Protein AF-A0A960JWJ3-F1 (afdb_monomer_lite)

Sequence (58 aa):
MRSVTAHLPVETGQVPDPDTGLRLLSVHAHPDDEASKGASTVAKYVAEGVEATLVCCT

Secondary structure (DSSP, 8-state):
-----------TTPPPPTTS--EEEEEESSTTHHHHHTHHHHHHHHHTT-EEEEEE--

Structure (mmCIF, N/CA/C/O backbone):
data_AF-A0A960JWJ3-F1
#
_entry.id   AF-A0A960JWJ3-F1
#
loop_
_atom_site.group_PDB
_atom_site.id
_atom_site.type_symbol
_atom_site.label_atom_id
_atom_site.label_alt_id
_atom_site.label_comp_id
_atom_site.label_asym_id
_atom_site.label_entity_id
_atom_site.label_seq_id
_atom_site.pdbx_PDB_ins_code
_atom_site.Cartn_x
_atom_site.Cartn_y
_atom_site.Cartn_z
_atom_site.occupancy
_atom_site.B_iso_or_equiv
_atom_site.auth_seq_id
_atom_site.auth_comp_id
_atom_site.auth_asym_id
_atom_site.auth_atom_id
_atom_site.pdbx_PDB_model_num
ATOM 1 N N . MET A 1 1 ? -8.291 -16.422 7.117 1.00 40.06 1 MET A N 1
ATOM 2 C CA . MET A 1 1 ? -8.524 -15.026 7.538 1.00 40.06 1 MET A CA 1
ATOM 3 C C . MET A 1 1 ? -8.287 -14.154 6.320 1.00 40.06 1 MET A C 1
ATOM 5 O O . MET A 1 1 ? -7.142 -13.986 5.931 1.00 40.06 1 MET A O 1
ATOM 9 N N . ARG A 1 2 ? -9.348 -13.771 5.602 1.00 34.16 2 ARG A N 1
ATOM 10 C CA . ARG A 1 2 ? -9.248 -13.071 4.315 1.00 34.16 2 ARG A CA 1
ATOM 11 C C . ARG A 1 2 ? -10.024 -11.758 4.378 1.00 34.16 2 ARG A C 1
ATOM 13 O O . ARG A 1 2 ? -11.167 -11.771 4.811 1.00 34.16 2 ARG A O 1
ATOM 20 N N . SER A 1 3 ? -9.358 -10.723 3.864 1.00 33.16 3 SER A N 1
ATOM 21 C CA . SER A 1 3 ? -9.862 -9.431 3.387 1.00 33.16 3 SER A CA 1
ATOM 22 C C . SER A 1 3 ? -10.479 -8.504 4.439 1.00 33.16 3 SER A C 1
ATOM 24 O O . SER A 1 3 ? -11.629 -8.645 4.836 1.00 33.16 3 SER A O 1
ATOM 26 N N . VAL A 1 4 ? -9.699 -7.492 4.833 1.00 42.25 4 VAL A N 1
ATOM 27 C CA . VAL A 1 4 ? -10.255 -6.188 5.200 1.00 42.25 4 VAL A CA 1
ATOM 28 C C . VAL A 1 4 ? -10.196 -5.361 3.923 1.00 42.25 4 VAL A C 1
ATOM 30 O O . VAL A 1 4 ? -9.130 -4.916 3.507 1.00 42.25 4 VAL A O 1
ATOM 33 N N . THR A 1 5 ? -11.328 -5.233 3.248 1.00 52.31 5 THR A N 1
ATOM 34 C CA . THR A 1 5 ? -11.477 -4.315 2.125 1.00 52.31 5 THR A CA 1
ATOM 35 C C . THR A 1 5 ? -12.794 -3.583 2.325 1.00 52.31 5 THR A C 1
ATOM 37 O O . THR A 1 5 ? -13.860 -4.148 2.101 1.00 52.31 5 THR A O 1
ATOM 40 N N . ALA A 1 6 ? -12.721 -2.329 2.764 1.00 43.91 6 ALA A N 1
ATOM 41 C CA . ALA A 1 6 ? -13.806 -1.377 2.583 1.00 43.91 6 ALA A CA 1
ATOM 42 C C . ALA A 1 6 ? -13.616 -0.761 1.191 1.00 43.91 6 ALA A C 1
ATOM 44 O O . ALA A 1 6 ? -12.952 0.255 1.039 1.00 43.91 6 ALA A O 1
ATOM 45 N N . HIS A 1 7 ? -14.107 -1.447 0.159 1.00 41.69 7 HIS A N 1
ATOM 46 C CA . HIS A 1 7 ? -14.189 -0.883 -1.185 1.00 41.69 7 HIS A CA 1
ATOM 47 C C . HIS A 1 7 ? -15.617 -0.386 -1.389 1.00 41.69 7 HIS A C 1
ATOM 49 O O . HIS A 1 7 ? -16.523 -1.170 -1.670 1.00 41.69 7 HIS A O 1
ATOM 55 N N . LEU A 1 8 ? -15.822 0.915 -1.190 1.00 52.38 8 LEU A N 1
ATOM 56 C CA . LEU A 1 8 ? -16.944 1.627 -1.795 1.00 52.38 8 LEU A CA 1
ATOM 57 C C . LEU A 1 8 ? -16.554 1.996 -3.237 1.00 52.38 8 LEU A C 1
ATOM 59 O O . LEU A 1 8 ? -15.373 2.240 -3.504 1.00 52.38 8 LEU A O 1
ATOM 63 N N . PRO A 1 9 ? -17.511 2.008 -4.180 1.00 45.28 9 PRO A N 1
ATOM 64 C CA . PRO A 1 9 ? -17.221 2.291 -5.577 1.00 45.28 9 PRO A CA 1
ATOM 65 C C . PRO A 1 9 ? -16.788 3.755 -5.696 1.00 45.28 9 PRO A C 1
ATOM 67 O O . PRO A 1 9 ? -17.558 4.664 -5.396 1.00 45.28 9 PRO A O 1
ATOM 70 N N . VAL A 1 10 ? -15.541 3.996 -6.103 1.00 58.12 10 VAL A N 1
ATOM 71 C CA . VAL A 1 10 ? -15.064 5.348 -6.412 1.00 58.12 10 VAL A CA 1
ATOM 72 C C . VAL A 1 10 ? -15.509 5.672 -7.834 1.00 58.12 10 VAL A C 1
ATOM 74 O O . VAL A 1 10 ? -14.966 5.129 -8.798 1.00 58.12 10 VAL A O 1
ATOM 77 N N . GLU A 1 11 ? -16.515 6.538 -7.972 1.00 54.50 11 GLU A N 1
ATOM 78 C CA . GLU A 1 11 ? -16.900 7.089 -9.270 1.00 54.50 11 GLU A CA 1
ATOM 79 C C . GLU A 1 11 ? -15.712 7.856 -9.862 1.00 54.50 11 GLU A C 1
ATOM 81 O O . GLU A 1 11 ? -15.147 8.773 -9.260 1.00 54.50 11 GLU A O 1
ATOM 86 N N . THR A 1 12 ? -15.262 7.404 -11.028 1.00 56.25 12 THR A N 1
ATOM 87 C CA . THR A 1 12 ? -14.017 7.843 -11.650 1.00 56.25 12 THR A CA 1
ATOM 88 C C . THR A 1 12 ? -14.199 9.257 -12.200 1.00 56.25 12 THR A C 1
ATOM 90 O O . THR A 1 12 ? -14.760 9.432 -13.276 1.00 56.25 12 THR A O 1
ATOM 93 N N . GLY A 1 13 ? -13.737 10.275 -11.468 1.00 53.16 13 GLY A N 1
ATOM 94 C CA . GLY A 1 13 ? -13.586 11.633 -12.009 1.00 53.16 13 GLY A CA 1
ATOM 95 C C . GLY A 1 13 ? -14.059 12.799 -11.141 1.00 53.16 13 GLY A C 1
ATOM 96 O O . GLY A 1 13 ? -13.863 13.939 -11.555 1.00 53.16 13 GLY A O 1
ATOM 97 N N . GLN A 1 14 ? -14.631 12.568 -9.957 1.00 53.53 14 GLN A N 1
ATOM 98 C CA . GLN A 1 14 ? -15.009 13.661 -9.055 1.00 53.53 14 GLN A CA 1
ATOM 99 C C . GLN A 1 14 ? -13.932 13.874 -7.986 1.00 53.53 14 GLN A C 1
ATOM 101 O O . GLN A 1 14 ? -13.610 12.953 -7.235 1.00 53.53 14 GLN A O 1
ATOM 106 N N . VAL A 1 15 ? -13.374 15.089 -7.905 1.00 60.41 15 VAL A N 1
ATOM 107 C CA . VAL A 1 15 ? -12.609 15.499 -6.719 1.00 60.41 15 VAL A CA 1
ATOM 108 C C . VAL A 1 15 ? -13.608 15.512 -5.560 1.00 60.41 15 VAL A C 1
ATOM 110 O O . VAL A 1 15 ? -14.605 16.227 -5.667 1.00 60.41 15 VAL A O 1
ATOM 113 N N . PRO A 1 16 ? -13.418 14.692 -4.512 1.00 64.31 16 PRO A N 1
ATOM 114 C CA . PRO A 1 16 ? -14.354 14.650 -3.398 1.00 64.31 16 PRO A CA 1
ATOM 115 C C . P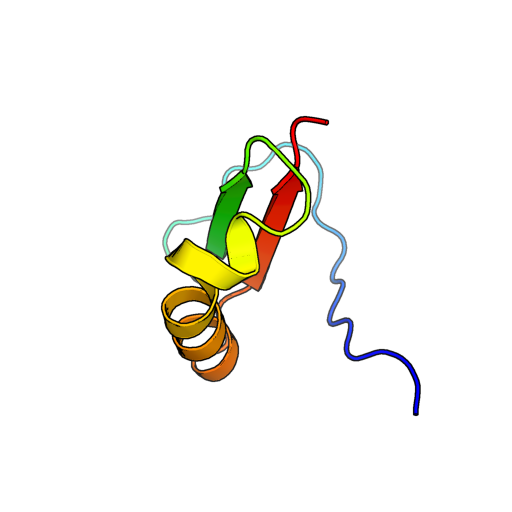RO A 1 16 ? -14.430 16.027 -2.737 1.00 64.31 16 PRO A C 1
ATOM 117 O O . PRO A 1 16 ? -13.427 16.743 -2.683 1.00 64.31 16 PRO A O 1
ATOM 120 N N . ASP A 1 17 ? -15.609 16.385 -2.230 1.00 66.75 17 ASP A N 1
ATOM 121 C CA . ASP A 1 17 ? -15.776 17.565 -1.388 1.00 66.75 17 ASP A CA 1
ATOM 122 C C . ASP A 1 17 ? -14.710 17.547 -0.274 1.00 66.75 17 ASP A C 1
ATOM 124 O O . ASP A 1 17 ? -14.408 16.475 0.265 1.00 66.75 17 ASP A O 1
ATOM 128 N N . PRO A 1 18 ? -14.113 18.691 0.102 1.00 63.09 18 PRO A N 1
ATOM 129 C CA . PRO A 1 18 ? -13.072 18.728 1.134 1.00 63.09 18 PRO A CA 1
ATOM 130 C C . PRO A 1 18 ? -13.566 18.217 2.501 1.00 63.09 18 PRO A C 1
ATOM 132 O O . PRO A 1 18 ? -12.755 17.851 3.350 1.00 63.09 18 PRO A O 1
ATOM 135 N N . ASP A 1 19 ? -14.887 18.155 2.694 1.00 69.06 19 ASP A N 1
ATOM 136 C CA . ASP A 1 19 ? -15.569 17.612 3.870 1.00 69.06 19 ASP A CA 1
ATOM 137 C C . ASP A 1 19 ? -15.797 16.085 3.806 1.00 69.06 19 ASP A C 1
ATOM 139 O O . ASP A 1 19 ? -16.064 15.448 4.827 1.00 69.06 19 ASP A O 1
ATOM 143 N N . THR A 1 20 ? -15.665 15.461 2.628 1.00 70.31 20 THR A N 1
ATOM 144 C CA . THR A 1 20 ? -15.657 13.996 2.483 1.00 70.31 20 THR A CA 1
ATOM 145 C C . THR A 1 20 ? -14.270 13.459 2.810 1.00 70.31 20 THR A C 1
ATOM 147 O O . THR A 1 20 ? -13.403 13.495 1.951 1.00 70.31 20 THR A O 1
ATOM 150 N N . GLY A 1 21 ? -14.090 12.960 4.039 1.00 80.44 21 GLY A N 1
ATOM 151 C CA . GLY A 1 21 ? -13.051 12.016 4.497 1.00 80.44 21 GLY A CA 1
ATOM 152 C C . GLY A 1 21 ? -11.644 12.100 3.873 1.00 80.44 21 GLY A C 1
ATOM 153 O O . GLY A 1 21 ? -11.445 11.901 2.677 1.00 80.44 21 GLY A O 1
ATOM 154 N N . LEU A 1 22 ? -10.617 12.271 4.711 1.00 88.12 22 LEU A N 1
ATOM 155 C CA . LEU A 1 22 ? -9.222 12.280 4.253 1.00 88.12 22 LEU A CA 1
ATOM 156 C C . LEU A 1 22 ? -8.842 10.975 3.52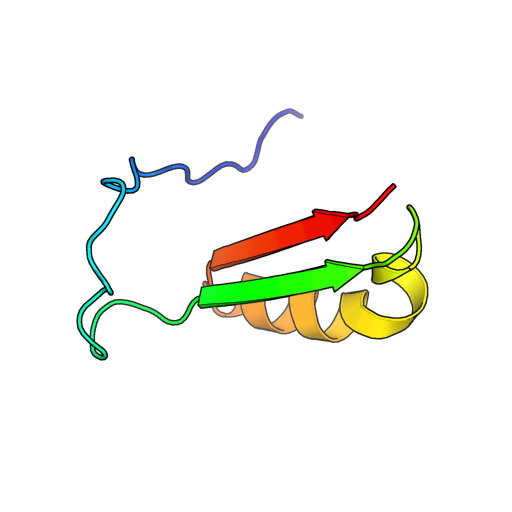5 1.00 88.12 22 LEU A C 1
ATOM 158 O O . LEU A 1 22 ? -9.268 9.884 3.911 1.00 88.12 22 LEU A O 1
ATOM 162 N N . ARG A 1 23 ? -7.974 11.096 2.512 1.00 90.81 23 ARG A N 1
ATOM 163 C CA . ARG A 1 23 ? -7.373 9.966 1.783 1.00 90.81 23 ARG A CA 1
ATOM 164 C C . ARG A 1 23 ? -5.864 10.153 1.643 1.00 90.81 23 ARG A C 1
ATOM 16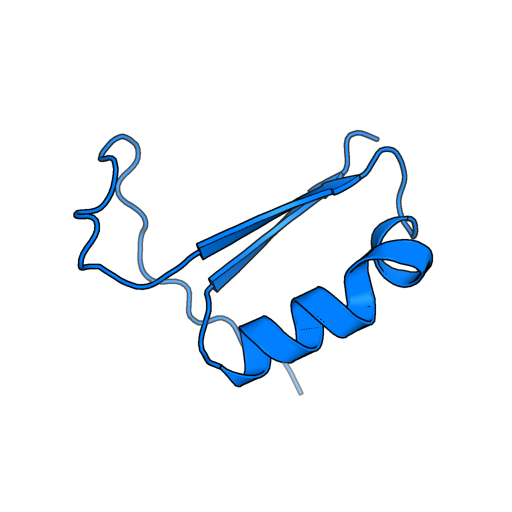6 O O . ARG A 1 23 ? -5.388 11.273 1.461 1.00 90.81 23 ARG A O 1
ATOM 173 N N . LEU A 1 24 ? -5.123 9.052 1.701 1.00 91.62 24 LEU A N 1
ATOM 174 C CA . LEU A 1 24 ? -3.668 8.985 1.608 1.00 91.62 24 LEU A CA 1
ATOM 175 C C . LEU A 1 24 ? -3.253 8.227 0.339 1.00 91.62 24 LEU A C 1
ATOM 177 O O . LEU A 1 24 ? -3.662 7.088 0.131 1.00 91.62 24 LEU A O 1
ATOM 181 N N . LEU A 1 25 ? -2.398 8.839 -0.483 1.00 93.62 25 LEU A N 1
ATOM 182 C CA . LEU A 1 25 ? -1.744 8.194 -1.623 1.00 93.62 25 LEU A CA 1
ATOM 183 C C . LEU A 1 25 ? -0.238 8.116 -1.357 1.00 93.62 25 LEU A C 1
ATOM 185 O O . LEU A 1 25 ? 0.410 9.154 -1.219 1.00 93.62 25 LEU A O 1
ATOM 189 N N . SER A 1 26 ? 0.321 6.907 -1.300 1.00 92.62 26 SER A N 1
ATOM 190 C CA . SER A 1 26 ? 1.766 6.689 -1.203 1.00 92.62 26 SER A CA 1
ATOM 191 C C . SER A 1 26 ? 2.310 6.127 -2.514 1.00 92.62 26 SER A C 1
ATOM 193 O O . SER A 1 26 ? 1.778 5.163 -3.060 1.00 92.62 26 SER A O 1
ATOM 195 N N . VAL A 1 27 ? 3.365 6.747 -3.044 1.00 93.50 27 VAL A N 1
ATOM 196 C CA . VAL A 1 27 ? 3.988 6.347 -4.311 1.00 93.50 27 VAL A CA 1
ATOM 197 C C . VAL A 1 27 ? 5.419 5.915 -4.037 1.00 93.50 27 VAL A C 1
ATOM 199 O O . VAL A 1 27 ? 6.193 6.660 -3.432 1.00 93.50 27 VAL A O 1
ATOM 202 N N . HIS A 1 28 ? 5.754 4.711 -4.480 1.00 92.31 28 HIS A N 1
ATOM 203 C CA . HIS A 1 28 ? 7.021 4.047 -4.216 1.00 92.31 28 HIS A CA 1
ATOM 204 C C . HIS A 1 28 ? 7.653 3.562 -5.519 1.00 92.31 28 HIS A C 1
ATOM 206 O O . HIS A 1 28 ? 6.948 3.199 -6.461 1.00 92.31 28 HIS A O 1
ATOM 212 N N . ALA A 1 29 ? 8.986 3.601 -5.590 1.00 93.81 29 ALA A N 1
ATOM 213 C CA . ALA A 1 29 ? 9.695 3.232 -6.808 1.00 93.81 29 ALA A CA 1
ATOM 214 C C . ALA A 1 29 ? 9.689 1.716 -7.000 1.00 93.81 29 ALA A C 1
ATOM 216 O O . ALA A 1 29 ? 9.346 1.260 -8.084 1.00 93.81 29 ALA A O 1
ATOM 217 N N . HIS A 1 30 ? 10.024 0.972 -5.945 1.00 94.19 30 HIS A N 1
ATOM 218 C CA . HIS A 1 30 ? 10.137 -0.482 -5.962 1.00 94.19 30 HIS A CA 1
ATOM 219 C C . HIS A 1 30 ? 9.224 -1.132 -4.917 1.00 94.19 30 HIS A C 1
ATOM 221 O O . HIS A 1 30 ? 8.849 -0.468 -3.944 1.00 94.19 30 HIS A O 1
ATOM 227 N N . PRO A 1 31 ? 8.910 -2.432 -5.068 1.00 87.31 31 PRO A N 1
ATOM 228 C CA . PRO A 1 31 ? 8.348 -3.207 -3.968 1.00 87.31 31 PRO A CA 1
ATOM 229 C C . PRO A 1 31 ? 9.277 -3.126 -2.743 1.00 87.31 31 PRO A C 1
ATOM 231 O O . PRO A 1 31 ? 10.497 -3.134 -2.898 1.00 87.31 31 PRO A O 1
ATOM 234 N N . ASP A 1 32 ? 8.694 -3.035 -1.546 1.00 86.62 32 ASP A N 1
ATOM 235 C CA . ASP A 1 32 ? 9.327 -2.899 -0.220 1.00 86.62 32 ASP A CA 1
ATOM 236 C C . ASP A 1 32 ? 9.749 -1.477 0.209 1.00 86.62 32 ASP A C 1
ATOM 238 O O . ASP A 1 32 ? 10.056 -1.247 1.388 1.00 86.62 32 ASP A O 1
ATOM 242 N N . ASP A 1 33 ? 9.713 -0.476 -0.677 1.00 87.75 33 ASP A N 1
ATOM 243 C CA . ASP A 1 33 ? 9.992 0.920 -0.297 1.00 87.75 33 ASP A CA 1
ATOM 244 C C . ASP A 1 33 ? 8.956 1.473 0.708 1.00 87.75 33 ASP A C 1
ATOM 246 O O . ASP A 1 33 ? 9.254 2.388 1.490 1.00 87.75 33 ASP A O 1
ATOM 250 N N . GLU A 1 34 ? 7.738 0.927 0.721 1.00 85.06 34 GLU A N 1
ATOM 251 C CA . GLU A 1 34 ? 6.675 1.316 1.646 1.00 85.06 34 GLU A CA 1
ATOM 252 C C . GLU A 1 34 ? 6.968 0.891 3.081 1.00 85.06 34 GLU A C 1
ATOM 254 O O . GLU A 1 34 ? 6.708 1.649 4.024 1.00 85.06 34 GLU A O 1
ATOM 259 N N . ALA A 1 35 ? 7.573 -0.287 3.247 1.00 79.88 35 ALA A N 1
ATOM 260 C CA . ALA A 1 35 ? 7.874 -0.864 4.547 1.00 79.88 35 ALA A CA 1
ATOM 261 C C . ALA A 1 35 ? 8.952 -0.051 5.277 1.00 79.88 35 ALA A C 1
ATOM 263 O O . ALA A 1 35 ? 8.880 0.149 6.490 1.00 79.88 35 ALA A O 1
ATOM 264 N N . SER A 1 36 ? 9.933 0.465 4.529 1.00 75.56 36 SER A N 1
ATOM 265 C CA . SER A 1 36 ? 11.109 1.117 5.105 1.00 75.56 36 SER A CA 1
ATOM 266 C C . SER A 1 36 ? 10.928 2.611 5.398 1.00 75.56 36 SER A C 1
ATOM 268 O O . SER A 1 36 ? 11.700 3.158 6.188 1.00 75.56 36 SER A O 1
ATOM 270 N N . LYS A 1 37 ? 9.967 3.291 4.754 1.00 66.81 37 LYS A N 1
ATOM 271 C CA . LYS A 1 37 ? 9.825 4.762 4.833 1.00 66.81 37 LYS A CA 1
ATOM 272 C C . LYS A 1 37 ? 8.417 5.254 5.173 1.00 66.81 37 LYS A C 1
ATOM 274 O O . LYS A 1 37 ? 8.291 6.361 5.686 1.00 66.81 37 LYS A O 1
ATOM 279 N N . GLY A 1 38 ? 7.376 4.468 4.888 1.00 77.31 38 GLY A N 1
ATOM 280 C CA . GLY A 1 38 ? 5.979 4.908 4.998 1.00 77.31 38 GLY A CA 1
ATOM 281 C C . GLY A 1 38 ? 5.122 4.116 5.984 1.00 77.31 38 GLY A C 1
ATOM 282 O O . GLY A 1 38 ? 4.056 4.593 6.370 1.00 77.31 38 GLY A O 1
ATOM 283 N N . ALA A 1 39 ? 5.574 2.937 6.422 1.00 85.94 39 ALA A N 1
ATOM 284 C CA . ALA A 1 39 ? 4.732 1.973 7.128 1.00 85.94 39 ALA A CA 1
ATOM 285 C C . ALA A 1 39 ? 4.078 2.516 8.407 1.00 85.94 39 ALA A C 1
ATOM 287 O O . ALA A 1 39 ? 2.878 2.336 8.603 1.00 85.94 39 ALA A O 1
ATOM 288 N N . SER A 1 40 ? 4.829 3.208 9.269 1.00 92.44 40 SER A N 1
ATOM 289 C CA . SER A 1 40 ? 4.291 3.751 10.525 1.00 92.44 40 SER A CA 1
ATOM 290 C C . SER A 1 40 ? 3.278 4.874 10.290 1.00 92.44 40 SER A C 1
ATOM 292 O O . SER A 1 40 ? 2.250 4.937 10.963 1.00 92.44 40 SER A O 1
ATOM 294 N N . THR A 1 41 ? 3.533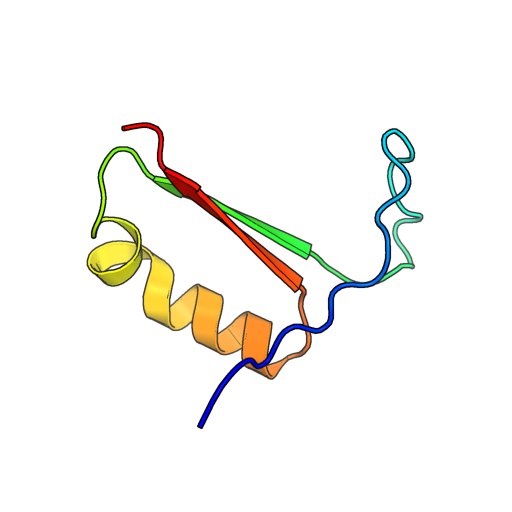 5.733 9.304 1.00 92.06 41 THR A N 1
ATOM 295 C CA . THR A 1 41 ? 2.630 6.817 8.913 1.00 92.06 41 THR A CA 1
ATOM 296 C C . THR A 1 41 ? 1.333 6.271 8.329 1.00 92.06 41 THR A C 1
ATOM 298 O O . THR A 1 41 ? 0.255 6.682 8.753 1.00 92.06 41 THR A O 1
ATOM 301 N N . VAL A 1 42 ? 1.421 5.310 7.407 1.00 93.38 42 VAL A N 1
ATOM 302 C CA . VAL A 1 42 ? 0.246 4.657 6.817 1.00 93.38 42 VAL A CA 1
ATOM 303 C C . VAL A 1 42 ? -0.557 3.935 7.898 1.00 93.38 42 VAL A C 1
ATOM 305 O O . VAL A 1 42 ? -1.767 4.119 7.975 1.00 93.38 42 VAL A O 1
ATOM 308 N N . ALA A 1 43 ? 0.104 3.186 8.787 1.00 93.12 43 ALA A N 1
ATOM 309 C CA . ALA A 1 43 ? -0.561 2.476 9.877 1.00 93.12 43 ALA A CA 1
ATOM 310 C C . ALA A 1 43 ? -1.334 3.420 10.811 1.00 93.12 43 ALA A C 1
ATOM 312 O O . ALA A 1 43 ? -2.467 3.117 11.184 1.00 93.12 43 ALA A O 1
ATOM 313 N N . LYS A 1 44 ? -0.755 4.580 11.152 1.00 94.38 44 LYS A N 1
ATOM 314 C CA . LYS A 1 44 ? -1.441 5.609 11.943 1.00 94.38 44 LYS A CA 1
ATOM 315 C C . LYS A 1 44 ? -2.720 6.085 11.247 1.00 94.38 44 LYS A C 1
ATOM 317 O O . LYS A 1 44 ? -3.781 6.074 11.858 1.00 94.38 44 LYS A O 1
ATOM 322 N N . TYR A 1 45 ? -2.628 6.481 9.981 1.00 93.06 45 TYR A N 1
ATOM 323 C CA . TYR A 1 45 ? -3.771 7.045 9.261 1.00 93.06 45 TYR A CA 1
ATOM 324 C C . TYR A 1 45 ? -4.864 6.010 8.987 1.00 93.06 45 TYR A C 1
ATOM 326 O O . TYR A 1 45 ? -6.044 6.312 9.144 1.00 93.06 45 TYR A O 1
ATOM 334 N N . VAL A 1 46 ? -4.490 4.765 8.693 1.00 92.69 46 VAL A N 1
ATOM 335 C CA . VAL A 1 46 ? -5.450 3.658 8.586 1.00 92.69 46 VAL A CA 1
ATOM 336 C C . VAL A 1 46 ? -6.183 3.437 9.914 1.00 92.69 46 VAL A C 1
ATOM 338 O O . VAL A 1 46 ? -7.395 3.232 9.911 1.00 92.69 46 VAL A O 1
ATOM 341 N N . ALA A 1 47 ? -5.490 3.529 11.055 1.00 93.88 47 ALA A N 1
ATOM 342 C CA . ALA A 1 47 ? -6.125 3.431 12.372 1.00 93.88 47 ALA A CA 1
ATOM 343 C C . ALA A 1 47 ? -7.074 4.608 12.676 1.00 93.88 47 ALA A C 1
ATOM 345 O O . ALA A 1 47 ? -8.041 4.436 13.414 1.00 93.88 47 ALA A O 1
ATOM 346 N N . GLU A 1 48 ? -6.833 5.779 12.083 1.00 93.88 48 GLU A N 1
ATOM 347 C CA . GLU A 1 48 ? -7.716 6.954 12.144 1.00 93.88 48 GLU A CA 1
ATOM 348 C C . GLU A 1 48 ? -8.880 6.886 11.130 1.00 93.88 48 GLU A C 1
ATOM 350 O O . GLU A 1 48 ? -9.708 7.794 11.081 1.00 93.88 48 GLU A O 1
ATOM 355 N N . GLY A 1 49 ? -8.981 5.807 10.341 1.00 90.94 49 GLY A N 1
ATOM 356 C CA . GLY A 1 49 ? -10.050 5.599 9.359 1.00 90.94 49 GLY A CA 1
ATOM 357 C C . GLY A 1 49 ? -9.811 6.267 8.003 1.00 90.94 49 GLY A C 1
ATOM 358 O O . GLY A 1 49 ? -10.730 6.339 7.191 1.00 90.94 49 GLY A O 1
ATOM 359 N N . VAL A 1 50 ? -8.593 6.748 7.744 1.00 92.31 50 VAL A N 1
ATOM 360 C CA . VAL A 1 50 ? -8.195 7.336 6.458 1.00 92.31 50 VAL A CA 1
ATOM 361 C C . VAL A 1 50 ? -7.999 6.227 5.427 1.00 92.31 50 VAL A C 1
ATOM 363 O O . VAL A 1 50 ? -7.276 5.256 5.6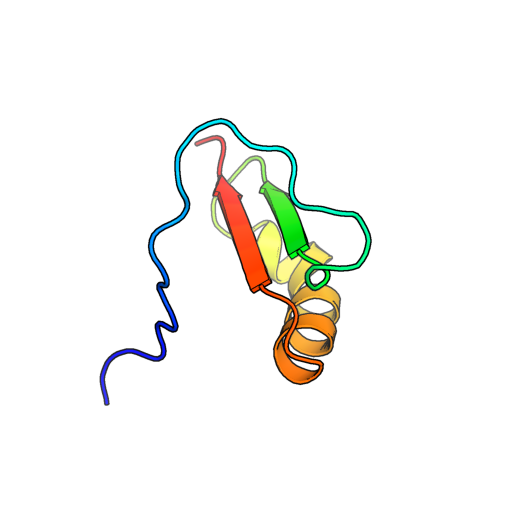67 1.00 92.31 50 VAL A O 1
ATOM 366 N N . GLU A 1 51 ? -8.598 6.388 4.248 1.00 90.44 51 GLU A N 1
ATOM 367 C CA . GLU A 1 51 ? -8.372 5.472 3.127 1.00 90.44 51 GLU A CA 1
ATOM 368 C C . GLU A 1 51 ? -6.945 5.624 2.597 1.00 90.44 51 GLU A C 1
ATOM 370 O O . GLU A 1 51 ? -6.510 6.734 2.295 1.00 90.44 51 GLU A O 1
ATOM 375 N N . ALA A 1 52 ? -6.221 4.516 2.439 1.00 91.69 52 ALA A N 1
ATOM 376 C CA . ALA A 1 52 ? -4.850 4.516 1.938 1.00 91.69 52 ALA A CA 1
ATOM 377 C C . ALA A 1 52 ? -4.740 3.728 0.627 1.00 91.69 52 ALA A C 1
ATOM 379 O O . ALA A 1 52 ? -5.199 2.592 0.533 1.00 91.69 52 ALA A O 1
ATOM 380 N N . THR A 1 53 ? -4.098 4.326 -0.375 1.00 93.94 53 THR A N 1
ATOM 381 C CA . THR A 1 53 ? -3.729 3.683 -1.640 1.00 93.94 53 THR A CA 1
ATOM 382 C C . THR A 1 53 ? -2.217 3.731 -1.802 1.00 93.94 53 THR A C 1
ATOM 384 O O . THR A 1 53 ? -1.609 4.786 -1.634 1.00 93.94 53 THR A O 1
ATOM 387 N N . LEU A 1 54 ? -1.621 2.596 -2.162 1.00 92.44 54 LEU A N 1
ATOM 388 C CA . LEU A 1 54 ? -0.212 2.490 -2.519 1.00 92.44 54 LEU A CA 1
ATOM 389 C C . LEU A 1 54 ? -0.083 2.299 -4.027 1.00 92.44 54 LEU A C 1
ATOM 391 O O . LEU A 1 54 ? -0.785 1.478 -4.615 1.00 92.44 54 LEU A O 1
ATOM 395 N N . VAL A 1 55 ? 0.850 3.022 -4.635 1.00 94.81 55 VAL A N 1
ATOM 396 C CA . VAL A 1 55 ? 1.254 2.840 -6.027 1.00 94.81 55 VAL A CA 1
ATOM 397 C C . VAL A 1 55 ? 2.733 2.492 -6.056 1.00 94.81 55 VAL A C 1
ATOM 399 O O . VAL A 1 55 ? 3.561 3.254 -5.560 1.00 94.81 55 VAL A O 1
ATOM 402 N N . CYS A 1 56 ? 3.054 1.349 -6.652 1.00 92.69 56 CYS A N 1
ATOM 403 C CA . CYS A 1 56 ? 4.423 0.972 -6.972 1.00 92.69 56 CYS A CA 1
ATOM 404 C C . CYS A 1 56 ? 4.683 1.243 -8.455 1.00 92.69 56 CYS A C 1
ATOM 406 O O . CYS A 1 56 ? 3.853 0.902 -9.299 1.00 92.69 56 CYS A O 1
ATOM 408 N N . CYS A 1 57 ? 5.811 1.876 -8.767 1.00 95.25 57 CYS A N 1
ATOM 409 C CA . CYS A 1 57 ? 6.180 2.202 -10.141 1.00 95.25 57 CYS A CA 1
ATOM 410 C C . CYS A 1 57 ? 6.704 0.991 -10.930 1.00 95.25 57 CYS A C 1
ATOM 412 O O . CYS A 1 57 ? 6.638 1.019 -12.160 1.00 95.25 57 CYS A O 1
ATOM 414 N N . THR A 1 58 ? 7.235 -0.034 -10.251 1.00 89.25 58 THR A N 1
ATOM 415 C CA . THR A 1 58 ? 7.826 -1.241 -10.863 1.00 89.25 58 THR A CA 1
ATOM 416 C C . THR A 1 58 ? 7.222 -2.526 -10.337 1.00 89.25 58 THR A C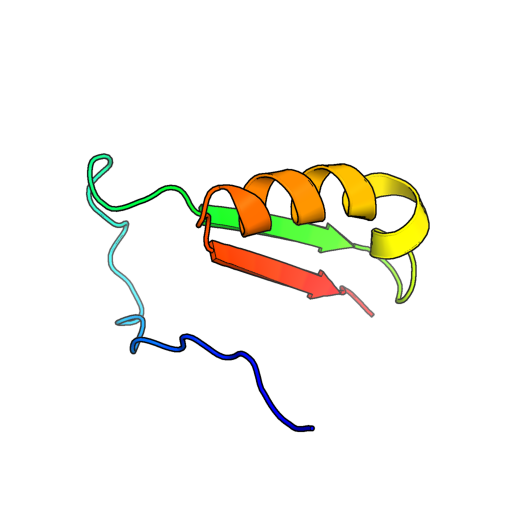 1
ATOM 418 O O . THR A 1 58 ? 6.999 -2.582 -9.107 1.00 89.25 58 THR A O 1
#

Radius of gyration: 12.98 Å; chains: 1; bounding box: 28×34×24 Å

pLDDT: mean 76.91, std 19.31, range [33.16, 95.25]

Foldseek 3Di:
DDDPDPDDPDDPDDPDDPPPAAEEEAEEAAPPPCVPPPVVVVVVCVVVVHHYDYHYND